Protein AF-A0A8S9IA93-F1 (afdb_monomer)

Structure (mmCIF, N/CA/C/O backbone):
data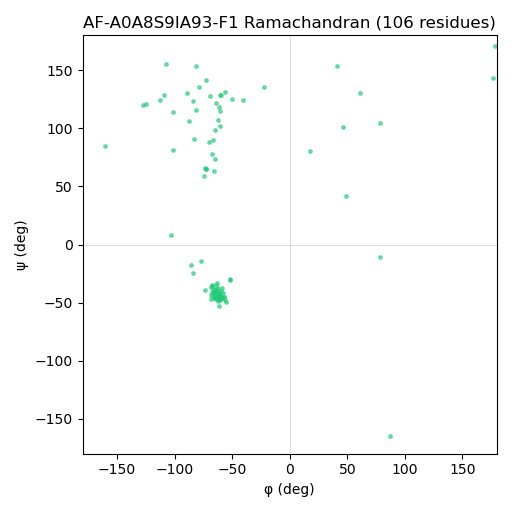_AF-A0A8S9IA93-F1
#
_entry.id   AF-A0A8S9IA93-F1
#
loop_
_atom_site.group_PDB
_atom_site.id
_atom_site.type_symbol
_atom_site.label_atom_id
_atom_site.label_alt_id
_atom_site.label_comp_id
_atom_site.label_asym_id
_atom_site.label_entity_id
_atom_site.label_seq_id
_atom_site.pdbx_PDB_ins_code
_atom_site.Cartn_x
_atom_site.Cartn_y
_atom_site.Cartn_z
_atom_site.occupancy
_atom_site.B_iso_or_equiv
_atom_site.auth_seq_id
_atom_site.auth_comp_id
_atom_site.auth_asym_id
_atom_site.auth_atom_id
_atom_site.pdbx_PDB_model_num
ATOM 1 N N . MET A 1 1 ? -67.276 -7.596 80.265 1.00 40.53 1 MET A N 1
ATOM 2 C CA . MET A 1 1 ? -66.376 -7.845 79.119 1.00 40.53 1 MET A CA 1
ATOM 3 C C . MET A 1 1 ? -65.917 -6.462 78.650 1.00 40.53 1 MET A C 1
ATOM 5 O O . MET A 1 1 ? -66.776 -5.744 78.166 1.00 40.53 1 MET A O 1
ATOM 9 N N . SER A 1 2 ? -64.807 -5.899 79.162 1.00 45.50 2 SER A N 1
ATOM 10 C CA . SER A 1 2 ? -63.381 -6.097 78.766 1.00 45.50 2 SER A CA 1
ATOM 11 C C . SER A 1 2 ? -63.135 -5.681 77.309 1.00 45.50 2 SER A C 1
ATOM 13 O O . SER A 1 2 ? -63.868 -6.192 76.473 1.00 45.50 2 SER A O 1
ATOM 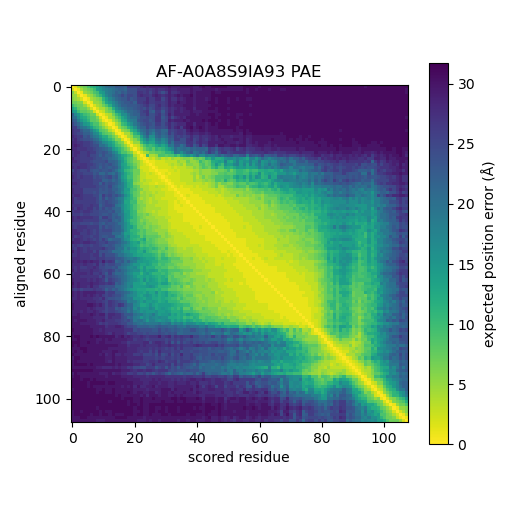15 N N . THR A 1 3 ? -62.164 -4.880 76.856 1.00 47.62 3 THR A N 1
ATOM 16 C CA . THR A 1 3 ? -61.076 -3.961 77.316 1.00 47.62 3 THR A CA 1
ATOM 17 C C . THR A 1 3 ? -60.384 -3.543 75.994 1.00 47.62 3 THR A C 1
ATOM 19 O O . THR A 1 3 ? -60.309 -4.441 75.163 1.00 47.62 3 THR A O 1
ATOM 22 N N . ASP A 1 4 ? -59.909 -2.289 75.835 1.00 48.75 4 ASP A N 1
ATOM 23 C CA . ASP A 1 4 ? -58.681 -1.812 75.113 1.00 48.75 4 ASP A CA 1
ATOM 24 C C . ASP A 1 4 ? -58.268 -2.436 73.742 1.00 48.75 4 ASP A C 1
ATOM 26 O O . ASP A 1 4 ? -58.531 -3.592 73.461 1.00 48.75 4 ASP A O 1
ATOM 30 N N . ASP A 1 5 ? -57.549 -1.843 72.785 1.00 51.25 5 ASP A N 1
ATOM 31 C CA . ASP A 1 5 ? -56.720 -0.644 72.604 1.00 51.25 5 ASP A CA 1
ATOM 32 C C . ASP A 1 5 ? -56.182 -0.713 71.140 1.00 51.25 5 ASP A C 1
ATOM 34 O O . ASP A 1 5 ? -56.288 -1.750 70.479 1.00 51.25 5 ASP A O 1
ATOM 38 N N . ALA A 1 6 ? -55.564 0.382 70.696 1.00 48.62 6 ALA A N 1
ATOM 39 C CA . ALA A 1 6 ? -54.496 0.486 69.700 1.00 48.62 6 ALA A CA 1
ATOM 40 C C . ALA A 1 6 ? -54.826 0.388 68.196 1.00 48.62 6 ALA A C 1
ATOM 42 O O . ALA A 1 6 ? -55.000 -0.669 67.598 1.00 48.62 6 ALA A O 1
ATOM 43 N N . ASP A 1 7 ? -54.793 1.567 67.569 1.00 52.44 7 ASP A N 1
ATOM 44 C CA . ASP A 1 7 ? -53.668 1.955 66.708 1.00 52.44 7 ASP A CA 1
ATOM 45 C C . ASP A 1 7 ? -53.179 0.902 65.696 1.00 52.44 7 ASP A C 1
ATOM 47 O O . ASP A 1 7 ? -52.390 0.022 66.028 1.00 52.44 7 ASP A O 1
ATOM 51 N N . ASN A 1 8 ? -53.575 1.039 64.425 1.00 52.16 8 ASN A N 1
ATOM 52 C CA . ASN A 1 8 ? -52.686 0.684 63.316 1.00 52.16 8 ASN A CA 1
ATOM 53 C C . ASN A 1 8 ? -53.126 1.350 62.002 1.00 52.16 8 ASN A C 1
ATOM 55 O O . ASN A 1 8 ? -53.862 0.786 61.195 1.00 52.16 8 ASN A O 1
ATOM 59 N N . MET A 1 9 ? -52.685 2.593 61.821 1.00 51.00 9 MET A N 1
ATOM 60 C CA . MET A 1 9 ? -51.987 3.062 60.617 1.00 51.00 9 MET A CA 1
ATOM 61 C C . MET A 1 9 ? -52.129 2.173 59.362 1.00 51.00 9 MET A C 1
ATOM 63 O O . MET A 1 9 ? -51.195 1.460 58.995 1.00 51.00 9 MET A O 1
ATOM 67 N N . GLN A 1 10 ? -53.241 2.266 58.625 1.00 51.00 10 GLN A N 1
ATOM 68 C CA . GLN A 1 10 ? -53.235 1.781 57.243 1.00 51.00 10 GLN A CA 1
ATOM 69 C C . GLN A 1 10 ? -52.652 2.872 56.342 1.00 51.00 10 GLN A C 1
ATOM 71 O O . GLN A 1 10 ? -53.326 3.794 55.888 1.00 51.00 10 GLN A O 1
ATOM 76 N N . THR A 1 11 ? -51.336 2.758 56.197 1.00 53.84 11 THR A N 1
ATOM 77 C CA . THR A 1 11 ? -50.429 3.401 55.247 1.00 53.84 11 THR A CA 1
ATOM 78 C C . THR A 1 11 ? -51.110 3.909 53.970 1.00 53.84 11 THR A C 1
ATOM 80 O O . THR A 1 11 ? -51.839 3.150 53.323 1.00 53.84 11 THR A O 1
ATOM 83 N N . PRO A 1 12 ? -50.803 5.139 53.502 1.00 47.06 12 PRO A N 1
ATOM 84 C CA . PRO A 1 12 ? -51.029 5.455 52.104 1.00 47.06 12 PRO A CA 1
ATOM 85 C C . PRO A 1 12 ? -50.154 4.484 51.317 1.00 47.06 12 PRO A C 1
ATOM 87 O O . PRO A 1 12 ? -48.933 4.468 51.485 1.00 47.06 12 PRO A O 1
ATOM 90 N N . LEU A 1 13 ? -50.771 3.642 50.489 1.00 50.22 13 LEU A N 1
ATOM 91 C CA . LEU A 1 13 ? -50.063 2.775 49.555 1.00 50.22 13 LEU A CA 1
ATOM 92 C C . LEU A 1 13 ? -49.520 3.662 48.428 1.00 50.22 13 LEU A C 1
ATOM 94 O O . LEU A 1 13 ? -49.908 3.565 47.271 1.00 50.22 13 LEU A O 1
ATOM 98 N N . ASN A 1 14 ? -48.599 4.556 48.796 1.00 53.34 14 ASN A N 1
ATOM 99 C CA . ASN A 1 14 ? -47.583 5.087 47.915 1.00 53.34 14 ASN A CA 1
ATOM 100 C C . ASN A 1 14 ? -46.587 3.941 47.713 1.00 53.34 14 ASN A C 1
ATOM 102 O O . ASN A 1 14 ? -45.463 3.952 48.211 1.00 53.34 14 ASN A O 1
ATOM 106 N N . GLY A 1 15 ? -47.077 2.880 47.069 1.00 41.56 15 GLY A N 1
ATOM 107 C CA . GLY A 1 15 ? -46.245 1.847 46.497 1.00 41.56 15 GLY A CA 1
ATOM 108 C C . GLY A 1 15 ? -45.517 2.538 45.371 1.00 41.56 15 GLY A C 1
ATOM 109 O O . GLY A 1 15 ? -46.058 2.661 44.274 1.00 41.56 15 GLY A O 1
ATOM 110 N N . GLY A 1 16 ? -44.349 3.088 45.710 1.00 44.72 16 GLY A N 1
ATOM 111 C CA . GLY A 1 16 ? -43.414 3.638 44.757 1.00 44.72 16 GLY A CA 1
ATOM 112 C C . GLY A 1 16 ? -43.378 2.698 43.570 1.00 44.72 16 GLY A C 1
ATOM 113 O O . GLY A 1 16 ? -43.185 1.490 43.718 1.00 44.72 16 GLY A O 1
ATOM 114 N N . SER A 1 17 ? -43.644 3.263 42.400 1.00 51.81 17 SER A N 1
ATOM 115 C CA . SER A 1 17 ? -43.369 2.630 41.126 1.00 51.81 17 SER A CA 1
ATOM 116 C C . SER A 1 17 ? -41.850 2.504 40.984 1.00 51.81 17 SER A C 1
ATOM 118 O O . SER A 1 17 ? -41.258 3.051 40.060 1.00 51.81 17 SER A O 1
ATOM 120 N N . ASP A 1 18 ? -41.216 1.731 41.866 1.00 53.25 18 ASP A N 1
ATOM 121 C CA . ASP A 1 18 ? -39.961 1.054 41.592 1.00 53.25 18 ASP A CA 1
ATOM 122 C C . ASP A 1 18 ? -40.306 -0.120 40.683 1.00 53.25 18 ASP A C 1
ATOM 124 O O . ASP A 1 18 ? -40.079 -1.297 40.963 1.00 53.25 18 ASP A O 1
ATOM 128 N N . THR A 1 19 ? -40.890 0.217 39.538 1.00 50.88 19 THR A N 1
ATOM 129 C CA . THR A 1 19 ? -40.802 -0.614 38.367 1.00 50.88 19 THR A CA 1
ATOM 130 C C . THR A 1 19 ? -39.335 -0.536 37.963 1.00 50.88 19 THR A C 1
ATOM 132 O O . THR A 1 19 ? -38.950 0.202 37.055 1.00 50.88 19 THR A O 1
ATOM 135 N N . ASN A 1 20 ? -38.494 -1.286 38.677 1.00 59.44 20 ASN A N 1
ATOM 136 C CA . ASN A 1 20 ? -37.228 -1.757 38.161 1.00 59.44 20 ASN A CA 1
ATOM 137 C C . ASN A 1 20 ? -37.600 -2.715 37.023 1.00 59.44 20 ASN A C 1
ATOM 139 O O . ASN A 1 20 ? -37.619 -3.936 37.176 1.00 59.44 20 ASN A O 1
ATOM 143 N N . LEU A 1 21 ? -38.049 -2.134 35.903 1.00 61.25 21 LEU A N 1
ATOM 144 C CA . LEU A 1 21 ? -38.344 -2.825 34.658 1.00 61.25 21 LEU A CA 1
ATOM 145 C C . LEU A 1 21 ? -37.000 -3.185 34.051 1.00 61.25 21 LEU A C 1
ATOM 147 O O . LEU A 1 21 ? -36.620 -2.666 32.999 1.00 61.25 21 LEU A O 1
ATOM 151 N N . HIS A 1 22 ? -36.260 -4.061 34.726 1.00 63.91 22 HIS A N 1
AT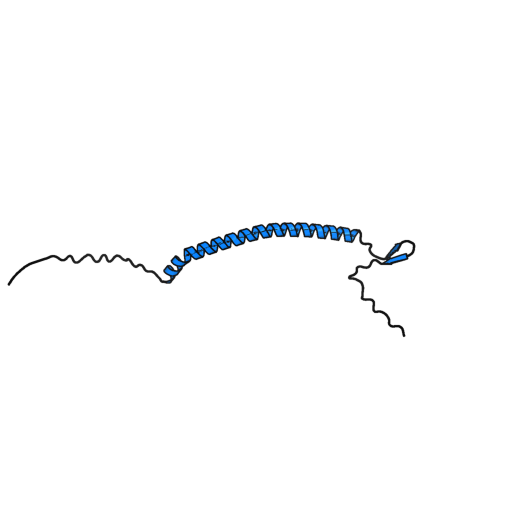OM 152 C CA . HIS A 1 22 ? -35.117 -4.679 34.107 1.00 63.91 22 HIS A CA 1
ATOM 153 C C . HIS A 1 22 ? -35.648 -5.631 33.048 1.00 63.91 22 HIS A C 1
ATOM 155 O O . HIS A 1 22 ? -35.958 -6.797 33.275 1.00 63.91 22 HIS A O 1
ATOM 161 N N . THR A 1 23 ? -35.840 -5.070 31.858 1.00 74.25 23 THR A N 1
ATOM 162 C CA . THR A 1 23 ? -36.024 -5.861 30.656 1.00 74.25 23 THR A CA 1
ATOM 163 C C . THR A 1 23 ? -34.701 -6.602 30.472 1.00 74.25 23 THR A C 1
ATOM 165 O O . THR A 1 23 ? -33.672 -5.930 30.362 1.00 74.25 23 THR A O 1
ATOM 168 N N . PRO A 1 24 ? -34.681 -7.946 30.425 1.00 77.00 24 PRO A N 1
ATOM 169 C CA . PRO A 1 24 ? -33.436 -8.718 30.384 1.00 77.00 24 PRO A CA 1
ATOM 170 C C . PRO A 1 24 ? -32.474 -8.270 29.273 1.00 77.00 24 PRO A C 1
ATOM 172 O O . PRO A 1 24 ? -31.260 -8.300 29.437 1.00 77.00 24 PRO A O 1
ATOM 175 N N . ALA A 1 25 ? -33.008 -7.772 28.154 1.00 78.38 25 ALA A N 1
ATOM 176 C CA . ALA A 1 25 ? -32.218 -7.191 27.071 1.00 78.38 25 ALA A CA 1
ATOM 177 C C . ALA A 1 25 ? -31.477 -5.896 27.466 1.00 78.38 25 ALA A C 1
ATOM 179 O O . ALA A 1 25 ? -30.321 -5.717 27.090 1.00 78.38 25 ALA A O 1
ATOM 180 N N . ALA A 1 26 ? -32.116 -5.001 28.226 1.00 82.81 26 ALA A N 1
ATOM 181 C CA . ALA A 1 26 ? -31.498 -3.764 28.710 1.00 82.81 26 ALA A CA 1
ATOM 182 C C . ALA A 1 26 ? -30.405 -4.056 29.747 1.00 82.81 26 ALA A C 1
ATOM 184 O O . ALA A 1 26 ? -29.355 -3.422 29.736 1.00 82.81 26 ALA A O 1
ATOM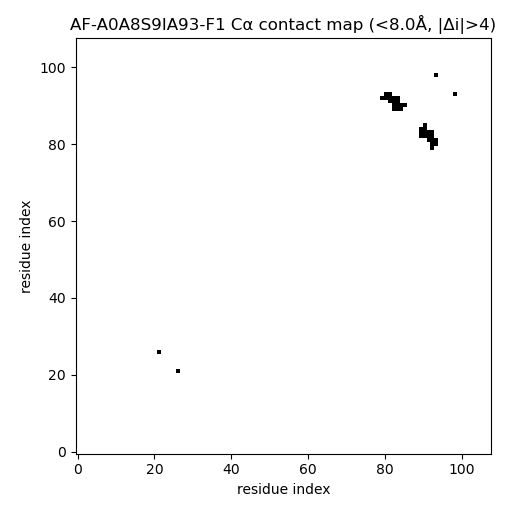 185 N N . ASP A 1 27 ? -30.637 -5.070 30.577 1.00 82.69 27 ASP A N 1
ATOM 186 C CA . ASP A 1 27 ? -29.698 -5.586 31.575 1.00 82.69 27 ASP A CA 1
ATOM 187 C C . ASP A 1 27 ? -28.415 -6.128 30.932 1.00 82.69 27 ASP A C 1
ATOM 189 O O . ASP A 1 27 ? -27.299 -5.689 31.217 1.00 82.69 27 ASP A O 1
ATOM 193 N N . VAL A 1 28 ? -28.590 -7.026 29.959 1.00 83.00 28 VAL A N 1
ATOM 194 C CA . VAL A 1 28 ? -27.491 -7.606 29.181 1.00 83.00 28 VAL A CA 1
ATOM 195 C C . VAL A 1 28 ? -26.749 -6.524 28.394 1.00 83.00 28 VAL A C 1
ATOM 197 O O . VAL A 1 28 ? -25.522 -6.577 28.293 1.00 83.00 28 VAL A O 1
ATOM 200 N N . SER A 1 29 ? -27.463 -5.521 27.869 1.00 85.94 29 SER A N 1
ATOM 201 C CA . SER A 1 29 ? -26.853 -4.374 27.189 1.00 85.94 29 SER A CA 1
ATOM 202 C C . SER A 1 29 ? -26.021 -3.514 28.140 1.00 85.94 29 SER A C 1
ATOM 204 O O . SER A 1 29 ? -24.889 -3.160 27.818 1.00 85.94 29 SER A O 1
ATOM 206 N N . ALA A 1 30 ? -26.534 -3.185 29.323 1.00 83.00 30 ALA A N 1
ATOM 207 C CA . ALA A 1 30 ? -25.792 -2.398 30.303 1.00 83.00 30 ALA A CA 1
ATOM 208 C C . ALA A 1 30 ? -24.528 -3.141 30.771 1.00 83.00 30 ALA A C 1
ATOM 210 O O . ALA A 1 30 ? -23.446 -2.554 30.801 1.00 83.00 30 ALA A O 1
ATOM 211 N N . ALA A 1 31 ? -24.637 -4.449 31.025 1.00 85.6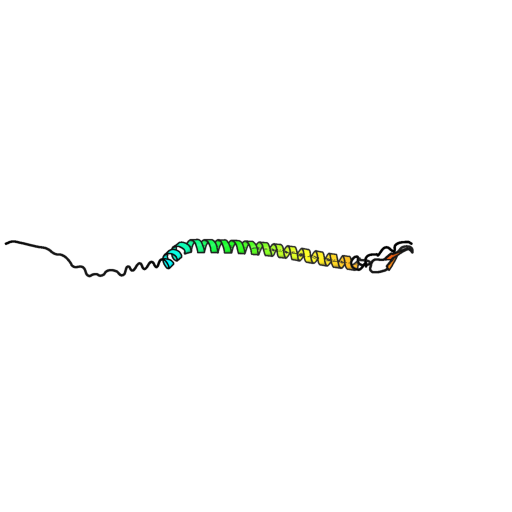9 31 ALA A N 1
ATOM 212 C CA . ALA A 1 31 ? -23.509 -5.293 31.414 1.00 85.69 31 ALA A CA 1
ATOM 213 C C . ALA A 1 31 ? -22.433 -5.409 30.317 1.00 85.69 31 ALA A C 1
ATOM 215 O O . ALA A 1 31 ? -21.242 -5.475 30.624 1.00 85.69 31 ALA A O 1
ATOM 216 N N . ASN A 1 32 ? -22.826 -5.411 29.036 1.00 90.38 32 ASN A N 1
ATOM 217 C CA . ASN A 1 32 ? -21.887 -5.535 27.917 1.00 90.38 32 ASN A CA 1
ATOM 218 C C . ASN A 1 32 ? -21.276 -4.201 27.456 1.00 90.38 32 ASN A C 1
ATOM 220 O O . ASN A 1 32 ? -20.239 -4.205 26.790 1.00 90.38 32 ASN A O 1
ATOM 224 N N . THR A 1 33 ? -21.872 -3.064 27.827 1.00 91.81 33 THR A N 1
ATOM 225 C CA . THR A 1 33 ? -21.452 -1.735 27.358 1.00 91.81 33 THR A CA 1
ATOM 226 C C . THR A 1 33 ? -19.977 -1.430 27.670 1.00 91.81 33 THR A C 1
ATOM 228 O O . THR A 1 33 ? -19.270 -0.994 26.755 1.00 91.81 33 THR A O 1
ATOM 231 N N . PRO A 1 34 ? -19.441 -1.704 28.880 1.00 93.25 34 PRO A N 1
ATOM 232 C CA . PRO A 1 34 ? -18.024 -1.471 29.172 1.00 93.25 34 PRO A CA 1
ATOM 233 C C . PRO A 1 34 ? -17.086 -2.338 28.320 1.00 93.25 34 PRO A C 1
ATOM 235 O O . PRO A 1 34 ? -16.100 -1.836 27.784 1.00 93.25 34 PRO A O 1
ATOM 238 N N . ALA A 1 35 ? -17.418 -3.620 28.135 1.00 93.50 35 ALA A N 1
ATOM 239 C CA . ALA A 1 35 ? -16.619 -4.549 27.332 1.00 93.50 35 ALA A CA 1
ATOM 240 C C . ALA A 1 35 ? -16.639 -4.180 25.838 1.00 93.50 35 ALA A C 1
ATOM 242 O O . ALA A 1 35 ? -15.602 -4.183 25.171 1.00 93.50 35 ALA A O 1
ATOM 243 N N . ASN A 1 36 ? -17.801 -3.786 25.316 1.00 92.56 36 ASN A N 1
ATOM 244 C CA . ASN A 1 36 ? -17.958 -3.332 23.934 1.00 92.56 36 ASN A CA 1
ATOM 245 C C . ASN A 1 36 ? -17.236 -1.998 23.684 1.00 92.56 36 ASN A C 1
ATOM 247 O O . ASN A 1 36 ? -16.666 -1.779 22.616 1.00 92.56 36 ASN A O 1
ATOM 251 N N . THR A 1 37 ? -17.205 -1.118 24.686 1.00 96.19 37 THR A N 1
ATOM 252 C CA . THR A 1 37 ? -16.454 0.142 24.612 1.00 96.19 37 THR A CA 1
ATOM 253 C C . THR A 1 37 ? -14.949 -0.123 24.590 1.00 96.19 37 THR A C 1
ATOM 255 O O . THR A 1 37 ? -14.252 0.392 23.717 1.00 96.19 37 THR A O 1
ATOM 258 N N . ALA A 1 38 ? -14.454 -0.986 25.484 1.00 95.62 38 ALA A N 1
ATOM 259 C CA . ALA A 1 38 ? -13.042 -1.358 25.535 1.00 95.62 38 ALA A CA 1
ATOM 260 C C . ALA A 1 38 ? -12.570 -2.027 24.231 1.00 95.62 38 ALA A C 1
ATOM 262 O O . ALA A 1 38 ? -11.551 -1.635 23.662 1.00 95.62 38 ALA A O 1
ATOM 263 N N . THR A 1 39 ? -13.345 -2.978 23.701 1.00 95.94 39 THR A N 1
ATOM 264 C CA . THR A 1 39 ? -13.019 -3.657 22.433 1.00 95.94 39 THR A CA 1
ATOM 265 C C . THR A 1 39 ? -13.018 -2.697 21.241 1.00 95.94 39 THR A C 1
ATOM 267 O O . THR A 1 39 ? -12.137 -2.785 20.383 1.00 95.94 39 THR A O 1
ATOM 270 N N . LEU A 1 40 ? -13.938 -1.727 21.197 1.00 96.62 40 LEU A N 1
ATOM 271 C CA . LEU A 1 40 ? -13.944 -0.688 20.165 1.00 96.62 40 LEU A CA 1
ATOM 272 C C . LEU A 1 40 ? -12.706 0.221 20.245 1.00 96.62 40 LEU A C 1
ATOM 274 O O . LEU A 1 40 ? -12.150 0.597 19.211 1.00 96.62 40 LEU A O 1
ATOM 278 N N . GLU A 1 41 ? -12.265 0.591 21.448 1.00 96.88 41 GLU A N 1
ATOM 279 C CA . GLU A 1 41 ? -11.047 1.389 21.628 1.00 96.88 41 GLU A CA 1
ATOM 280 C C . GLU A 1 41 ? -9.785 0.637 21.202 1.00 96.88 41 GLU A C 1
ATOM 282 O O . GLU A 1 41 ? -8.921 1.210 20.531 1.00 96.88 41 GLU A O 1
ATOM 287 N N . GLU A 1 42 ? -9.677 -0.645 21.550 1.00 96.56 42 GLU A N 1
ATOM 288 C CA . GLU A 1 42 ? -8.574 -1.495 21.100 1.00 96.56 42 GLU A CA 1
ATOM 289 C C . GLU A 1 42 ? -8.557 -1.624 19.578 1.00 96.56 42 GLU A C 1
ATOM 291 O O . GLU A 1 42 ? -7.513 -1.429 18.953 1.00 96.56 42 GLU A O 1
ATOM 296 N N . PHE A 1 43 ? -9.719 -1.847 18.962 1.00 96.62 43 PHE A N 1
ATOM 297 C CA . PHE A 1 43 ? -9.844 -1.914 17.510 1.00 96.62 43 PHE A CA 1
ATOM 298 C C . PHE A 1 43 ? -9.389 -0.610 16.839 1.00 96.62 43 PHE A C 1
ATOM 300 O O . PHE A 1 43 ? -8.573 -0.637 15.918 1.00 96.62 43 PHE A O 1
ATOM 307 N N . LYS A 1 44 ? -9.815 0.553 17.351 1.00 97.25 44 LYS A N 1
ATOM 308 C CA . LYS A 1 44 ? -9.353 1.863 16.853 1.00 97.25 44 LYS A CA 1
ATOM 309 C C . LYS A 1 44 ? -7.831 2.011 16.937 1.00 97.25 44 LYS A C 1
ATOM 311 O O . LYS A 1 44 ? -7.212 2.496 15.989 1.00 97.25 44 LYS A O 1
ATOM 316 N N . LYS A 1 45 ? -7.211 1.566 18.036 1.00 97.25 45 LYS A N 1
ATOM 317 C CA . LYS A 1 45 ? -5.745 1.593 18.203 1.00 97.25 45 LYS A CA 1
ATOM 318 C C . LYS A 1 45 ? -5.039 0.681 17.198 1.00 97.25 45 LYS A C 1
ATOM 320 O O . LYS A 1 45 ? -4.010 1.072 16.639 1.00 97.25 45 LYS A O 1
ATOM 325 N N . MET A 1 46 ? -5.591 -0.504 16.934 1.00 97.06 46 MET A N 1
ATOM 326 C CA . MET A 1 46 ? -5.051 -1.419 15.923 1.00 97.06 46 MET A CA 1
ATOM 327 C C . MET A 1 46 ? -5.102 -0.795 14.523 1.00 97.06 46 MET A C 1
ATOM 329 O O . MET A 1 46 ? -4.094 -0.826 13.814 1.00 97.06 46 MET A O 1
ATOM 333 N N . PHE A 1 47 ? -6.218 -0.155 14.156 1.00 96.44 47 PHE A N 1
ATOM 334 C CA . PHE A 1 47 ? -6.359 0.538 12.869 1.00 96.44 47 PHE A CA 1
ATOM 335 C C . PHE A 1 47 ? -5.375 1.695 12.715 1.00 96.44 47 PHE A C 1
ATOM 337 O O . PHE A 1 47 ? -4.650 1.739 11.725 1.00 96.44 47 PHE A O 1
ATOM 344 N N . ALA A 1 48 ? -5.265 2.570 13.717 1.00 97.12 48 ALA A N 1
ATOM 345 C CA . ALA A 1 48 ? -4.317 3.685 13.675 1.00 97.12 48 ALA A CA 1
ATOM 346 C C . ALA A 1 48 ? -2.859 3.206 13.518 1.00 97.12 48 ALA A C 1
ATOM 348 O O . ALA A 1 48 ? -2.058 3.801 12.793 1.00 97.12 48 ALA A O 1
ATOM 349 N N . THR A 1 49 ? -2.512 2.092 14.169 1.00 97.25 49 THR A N 1
ATOM 350 C CA . THR A 1 49 ? -1.182 1.479 14.040 1.00 97.25 49 THR A CA 1
ATOM 351 C C . THR A 1 49 ? -0.954 0.933 12.631 1.00 97.25 49 THR A C 1
ATOM 353 O O . THR A 1 49 ? 0.124 1.116 12.056 1.00 97.25 49 THR A O 1
ATOM 356 N N . TYR A 1 50 ? -1.967 0.273 12.065 1.00 96.62 50 TYR A N 1
ATOM 357 C CA . TYR A 1 50 ? -1.908 -0.258 10.711 1.00 96.62 50 TYR A CA 1
ATOM 358 C C . TYR A 1 50 ? -1.772 0.854 9.668 1.00 96.62 50 TYR A C 1
ATOM 360 O O . TYR A 1 50 ? -0.880 0.767 8.825 1.00 96.62 50 TYR A O 1
ATOM 368 N N . GLU A 1 51 ? -2.580 1.915 9.754 1.00 96.25 51 GLU A N 1
ATOM 369 C CA . GLU A 1 51 ? -2.517 3.053 8.829 1.00 96.25 51 GLU A CA 1
ATOM 370 C C . GLU A 1 51 ? -1.116 3.659 8.796 1.00 96.25 51 GLU A C 1
ATOM 372 O O . GLU A 1 51 ? -0.507 3.747 7.728 1.00 96.25 51 GLU A O 1
ATOM 377 N N . LYS A 1 52 ? -0.536 3.943 9.967 1.00 96.44 52 LYS A N 1
ATOM 378 C CA . LYS A 1 52 ? 0.822 4.490 10.060 1.00 96.44 52 LYS A CA 1
ATOM 379 C C . LYS A 1 52 ? 1.863 3.598 9.374 1.00 96.44 52 LYS A C 1
ATOM 381 O O . LYS A 1 52 ? 2.710 4.089 8.627 1.00 96.44 52 LYS A O 1
ATOM 386 N N . LYS A 1 53 ? 1.803 2.282 9.602 1.00 95.81 53 LYS A N 1
ATOM 387 C CA . LYS A 1 53 ? 2.717 1.325 8.956 1.00 95.81 53 LYS A CA 1
ATOM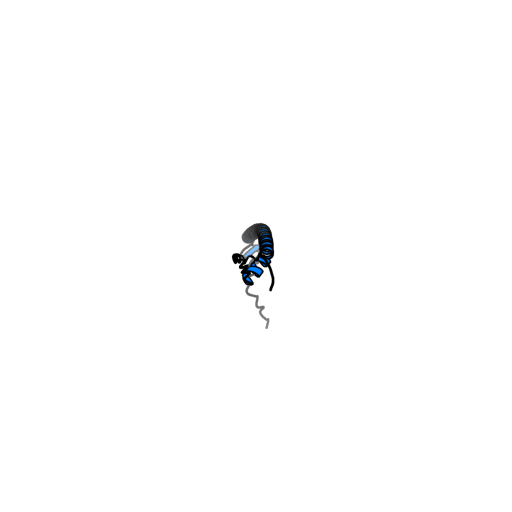 388 C C . LYS A 1 53 ? 2.458 1.228 7.449 1.00 95.81 53 LYS A C 1
ATOM 390 O O . LYS A 1 53 ? 3.402 1.078 6.675 1.00 95.81 53 LYS A O 1
ATOM 395 N N . SER A 1 54 ? 1.198 1.324 7.028 1.00 95.44 54 SER A N 1
ATOM 396 C CA . SER A 1 54 ? 0.811 1.283 5.617 1.00 95.44 54 SER A CA 1
ATOM 397 C C . SER A 1 54 ? 1.329 2.498 4.843 1.00 95.44 54 SER A C 1
ATOM 399 O O . SER A 1 54 ? 1.833 2.338 3.733 1.00 95.44 54 SER A O 1
ATOM 401 N N . GLU A 1 55 ? 1.318 3.692 5.443 1.00 96.56 55 GLU A N 1
ATOM 402 C CA . GLU A 1 55 ? 1.876 4.898 4.828 1.00 96.56 55 GLU A CA 1
ATOM 403 C C . GLU A 1 55 ? 3.386 4.782 4.603 1.00 96.56 55 GLU A C 1
ATOM 405 O O . GLU A 1 55 ? 3.896 5.178 3.552 1.00 96.56 55 GLU A O 1
ATOM 410 N N . GLU A 1 56 ? 4.115 4.226 5.574 1.00 95.69 56 GLU A N 1
ATOM 411 C CA . GLU A 1 56 ? 5.554 3.984 5.452 1.00 95.69 56 GLU A CA 1
ATOM 412 C C . GLU A 1 56 ? 5.862 2.977 4.338 1.00 95.69 56 GLU A C 1
ATOM 414 O O . GLU A 1 56 ? 6.708 3.236 3.479 1.00 95.69 56 GLU A O 1
ATOM 419 N N . GLN A 1 57 ? 5.114 1.872 4.285 1.00 97.25 57 GLN A N 1
ATOM 420 C CA . GLN A 1 57 ? 5.228 0.891 3.204 1.00 97.25 57 GLN A CA 1
ATOM 421 C C . GLN A 1 57 ? 4.906 1.509 1.840 1.00 97.25 57 GLN A C 1
ATOM 423 O O . GLN A 1 57 ? 5.637 1.290 0.877 1.00 97.25 57 GLN A O 1
ATOM 428 N N . ASN A 1 58 ? 3.871 2.345 1.752 1.00 97.31 58 ASN A N 1
ATOM 429 C CA . ASN A 1 58 ? 3.512 3.021 0.509 1.00 97.31 58 ASN A CA 1
ATOM 430 C C . ASN A 1 58 ? 4.636 3.954 0.026 1.00 97.31 58 ASN A C 1
ATOM 432 O O . ASN A 1 58 ? 4.954 3.992 -1.162 1.00 97.31 58 ASN A O 1
ATOM 436 N N . LYS A 1 59 ? 5.303 4.675 0.938 1.00 97.19 59 LYS A N 1
ATOM 437 C CA . LYS A 1 59 ? 6.481 5.491 0.595 1.00 97.19 59 LYS A CA 1
ATOM 438 C C . LYS A 1 59 ? 7.612 4.631 0.027 1.00 97.19 59 LYS A C 1
ATOM 440 O O . LYS A 1 59 ? 8.170 5.002 -1.004 1.00 97.19 59 LYS A O 1
ATOM 445 N N . LEU A 1 60 ? 7.912 3.492 0.654 1.00 97.31 60 LEU A N 1
ATOM 446 C CA . LEU A 1 60 ? 8.940 2.555 0.182 1.00 97.31 60 LEU A CA 1
ATOM 447 C C . LEU A 1 60 ? 8.605 1.961 -1.192 1.00 97.31 60 LEU A C 1
ATOM 449 O O . LEU A 1 60 ? 9.463 1.902 -2.070 1.00 97.31 60 LEU A O 1
ATOM 453 N N . VAL A 1 61 ? 7.353 1.560 -1.411 1.00 98.06 61 VAL A N 1
ATOM 454 C CA . VAL A 1 61 ? 6.906 1.059 -2.717 1.00 98.06 61 VAL A CA 1
ATOM 455 C C . VAL A 1 61 ? 7.039 2.152 -3.775 1.00 98.06 61 VAL A C 1
ATOM 457 O O . VAL A 1 61 ? 7.569 1.901 -4.853 1.00 98.06 61 VAL A O 1
ATOM 460 N N . ASN A 1 62 ? 6.646 3.388 -3.465 1.00 98.00 62 ASN A N 1
ATOM 461 C CA . ASN A 1 62 ? 6.750 4.502 -4.407 1.00 98.00 62 ASN A CA 1
ATOM 462 C C . ASN A 1 62 ? 8.200 4.836 -4.781 1.00 98.00 62 ASN A C 1
ATOM 464 O O . ASN A 1 62 ? 8.477 5.146 -5.943 1.00 98.00 62 ASN A O 1
ATOM 468 N N . THR A 1 63 ? 9.141 4.782 -3.834 1.00 98.38 63 THR A N 1
ATOM 469 C CA . THR A 1 63 ? 10.562 5.003 -4.144 1.00 98.38 63 THR A CA 1
ATOM 470 C C . THR A 1 63 ? 11.132 3.867 -4.986 1.00 98.38 63 THR A C 1
ATOM 472 O O . THR A 1 63 ? 11.810 4.140 -5.979 1.00 98.38 63 THR A O 1
ATOM 475 N N . LEU A 1 64 ? 10.811 2.615 -4.652 1.00 98.25 64 LEU A N 1
ATOM 476 C CA . LEU A 1 64 ? 11.240 1.448 -5.421 1.00 98.25 64 LEU A CA 1
ATOM 477 C C . LEU A 1 64 ? 10.695 1.486 -6.853 1.00 98.25 64 LEU A C 1
ATOM 479 O O . LEU A 1 64 ? 11.459 1.303 -7.800 1.00 98.25 64 LEU A O 1
ATOM 483 N N . THR A 1 65 ? 9.409 1.791 -7.030 1.00 98.25 65 THR A N 1
ATOM 484 C CA . THR A 1 65 ? 8.783 1.927 -8.354 1.00 98.25 65 THR A CA 1
ATOM 485 C C . THR A 1 65 ? 9.519 2.961 -9.202 1.00 98.25 65 THR A C 1
ATOM 487 O O . THR A 1 65 ? 9.934 2.648 -10.318 1.00 98.25 65 THR A O 1
ATOM 490 N N . LYS A 1 66 ? 9.811 4.147 -8.651 1.00 98.25 66 LYS A N 1
ATOM 491 C CA . LYS A 1 66 ? 10.587 5.183 -9.359 1.00 98.25 66 LYS A CA 1
ATOM 492 C C . LYS A 1 66 ? 11.985 4.706 -9.757 1.00 98.25 66 LYS A C 1
ATOM 494 O O . LYS A 1 66 ? 12.463 5.019 -10.851 1.00 98.25 66 LYS A O 1
ATOM 499 N N . GLN A 1 67 ? 12.658 3.954 -8.885 1.00 98.12 67 GLN A N 1
ATOM 500 C CA . GLN A 1 67 ? 13.973 3.385 -9.192 1.00 98.12 67 GLN A CA 1
ATOM 501 C C . GLN A 1 67 ? 13.893 2.353 -10.320 1.00 98.12 67 GLN A C 1
ATOM 503 O O . GLN A 1 67 ? 14.706 2.402 -11.246 1.00 98.12 67 GLN A O 1
ATOM 508 N N . VAL A 1 68 ? 12.905 1.457 -10.278 1.00 97.75 68 VAL A N 1
ATOM 509 C CA . VAL A 1 68 ? 12.680 0.440 -11.313 1.00 97.75 68 VAL A CA 1
ATOM 510 C C . VAL A 1 68 ? 12.342 1.089 -12.651 1.00 97.75 68 VAL A C 1
ATOM 512 O O . VAL A 1 68 ? 12.908 0.695 -13.670 1.00 97.75 68 VAL A O 1
ATOM 515 N N . GLU A 1 69 ? 11.486 2.109 -12.672 1.00 97.50 69 GLU A N 1
ATOM 516 C CA . GLU A 1 69 ? 11.165 2.873 -13.883 1.00 97.50 69 GLU A CA 1
ATOM 517 C C . GLU A 1 69 ? 12.410 3.542 -14.468 1.00 97.50 69 GLU A C 1
ATOM 519 O O . GLU A 1 69 ? 12.702 3.391 -15.658 1.00 97.50 69 GLU A O 1
ATOM 524 N N . THR A 1 70 ? 13.194 4.213 -13.620 1.00 97.69 70 THR A N 1
ATOM 525 C CA . THR A 1 70 ? 14.438 4.881 -14.028 1.00 97.69 70 THR A CA 1
ATOM 526 C C . THR A 1 70 ? 15.439 3.884 -14.605 1.00 97.69 70 THR A C 1
ATOM 528 O O . THR A 1 70 ? 16.015 4.112 -15.673 1.00 97.69 70 THR A O 1
ATOM 531 N N . LEU A 1 71 ? 15.645 2.754 -13.924 1.00 96.31 71 LEU A N 1
ATOM 532 C CA . LEU A 1 71 ? 16.536 1.696 -14.389 1.00 96.31 71 LEU A CA 1
ATOM 533 C C . LEU A 1 71 ? 16.036 1.107 -15.711 1.00 96.31 71 LEU A C 1
ATOM 535 O O . LEU A 1 71 ? 16.810 0.975 -16.656 1.00 96.31 71 LEU A O 1
ATOM 539 N N . THR A 1 72 ? 14.736 0.834 -15.811 1.00 92.62 72 THR A N 1
ATOM 540 C CA . THR A 1 72 ?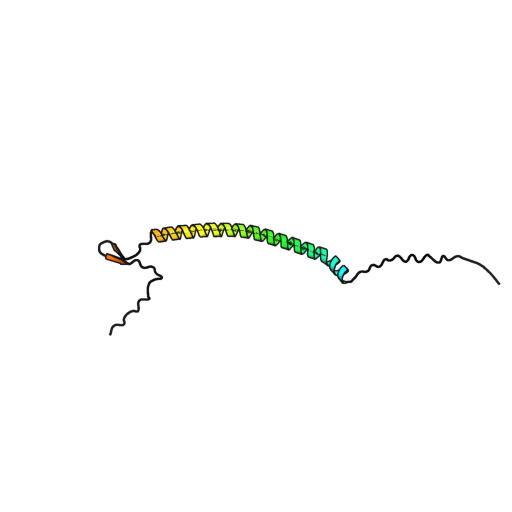 14.105 0.301 -17.022 1.00 92.62 72 THR A CA 1
ATOM 541 C C . THR A 1 72 ? 14.284 1.249 -18.205 1.00 92.62 72 THR A C 1
ATOM 543 O O . THR A 1 72 ? 14.637 0.800 -19.299 1.00 92.62 72 THR A O 1
ATOM 546 N N . ALA A 1 73 ? 14.094 2.555 -18.007 1.00 92.69 73 ALA A N 1
ATOM 547 C CA . ALA A 1 73 ? 14.310 3.565 -19.039 1.00 92.69 73 ALA A CA 1
ATOM 548 C C . ALA A 1 73 ? 15.778 3.599 -19.496 1.00 92.69 73 ALA A C 1
ATOM 550 O O . ALA A 1 73 ? 16.051 3.538 -20.697 1.00 92.69 73 ALA A O 1
ATOM 551 N N . ARG A 1 74 ? 16.729 3.596 -18.551 1.00 92.81 74 ARG A N 1
ATOM 552 C CA . ARG A 1 74 ? 18.171 3.552 -18.854 1.00 92.81 74 ARG A CA 1
ATOM 553 C C . ARG A 1 74 ? 18.550 2.295 -19.628 1.00 92.81 74 ARG A C 1
ATOM 555 O O . ARG A 1 74 ? 19.230 2.385 -20.648 1.00 92.81 74 ARG A O 1
ATOM 562 N N . THR A 1 75 ? 18.073 1.131 -19.197 1.00 87.88 75 THR A N 1
ATOM 563 C CA . THR A 1 75 ? 18.310 -0.129 -19.904 1.00 87.88 75 THR A CA 1
ATOM 564 C C . THR A 1 75 ? 17.724 -0.083 -21.310 1.00 87.88 75 THR A C 1
ATOM 566 O O . THR A 1 75 ? 18.395 -0.493 -22.250 1.00 87.88 75 THR A O 1
ATOM 569 N N . ARG A 1 76 ? 16.511 0.452 -21.499 1.00 83.69 76 ARG A N 1
ATOM 570 C CA . ARG A 1 76 ? 15.902 0.590 -22.834 1.00 83.69 76 ARG A CA 1
ATOM 571 C C . ARG A 1 76 ? 16.682 1.526 -23.757 1.00 83.69 76 ARG A C 1
ATOM 573 O O . ARG A 1 76 ? 16.682 1.263 -24.957 1.00 83.69 76 ARG A O 1
ATOM 580 N N . ALA A 1 77 ? 17.309 2.570 -23.217 1.00 82.44 77 ALA A N 1
ATOM 581 C CA . ALA A 1 77 ? 18.126 3.514 -23.978 1.00 82.44 77 ALA A CA 1
ATOM 582 C C . ALA A 1 77 ? 19.483 2.920 -24.394 1.00 82.44 77 ALA A C 1
ATOM 584 O O . ALA A 1 77 ? 19.940 3.155 -25.507 1.00 82.44 77 ALA A O 1
ATOM 585 N N . ILE A 1 78 ? 20.115 2.133 -23.516 1.00 82.00 78 ILE A N 1
ATOM 586 C CA . ILE A 1 78 ? 21.438 1.532 -23.768 1.00 82.00 78 ILE A CA 1
ATOM 587 C C . ILE A 1 78 ? 21.324 0.230 -24.568 1.00 82.00 78 ILE A C 1
ATOM 589 O O . ILE A 1 78 ? 22.273 -0.180 -25.232 1.00 82.00 78 ILE A O 1
ATOM 593 N N . ARG A 1 79 ? 20.170 -0.441 -24.507 1.00 75.56 79 ARG A N 1
ATOM 594 C CA . ARG A 1 79 ? 19.949 -1.715 -25.182 1.00 75.56 79 ARG A CA 1
ATOM 595 C C . ARG A 1 79 ? 20.126 -1.545 -26.696 1.00 75.56 79 ARG A C 1
ATOM 597 O O . ARG A 1 79 ? 19.289 -0.885 -27.317 1.00 75.56 79 ARG A O 1
ATOM 604 N N . PRO A 1 80 ? 21.135 -2.187 -27.311 1.00 71.06 80 PRO A N 1
ATOM 605 C CA . PRO A 1 80 ? 21.238 -2.209 -28.759 1.00 71.06 80 PRO A CA 1
ATOM 606 C C . PRO A 1 80 ? 19.985 -2.883 -29.325 1.00 71.06 80 PRO A C 1
ATOM 608 O O . PRO A 1 80 ? 19.571 -3.948 -28.861 1.00 71.06 80 PRO A O 1
ATOM 611 N N . ARG A 1 81 ? 19.334 -2.216 -30.279 1.00 73.12 81 ARG A N 1
ATOM 612 C CA . ARG A 1 81 ? 18.152 -2.729 -30.978 1.00 73.12 81 ARG A CA 1
ATOM 613 C C . ARG A 1 81 ? 18.547 -3.063 -32.411 1.00 73.12 81 ARG A C 1
ATOM 615 O O . ARG A 1 81 ? 19.112 -2.218 -33.099 1.00 73.12 81 ARG A O 1
ATOM 622 N N . GLY A 1 82 ? 18.228 -4.280 -32.847 1.00 71.00 82 GLY A N 1
ATOM 623 C CA . GLY A 1 82 ? 18.473 -4.733 -34.216 1.00 71.00 82 GLY A CA 1
ATOM 624 C C . GLY A 1 82 ? 19.866 -5.324 -34.442 1.00 71.00 82 GLY A C 1
ATOM 625 O O . GLY A 1 82 ? 20.575 -5.698 -33.508 1.00 71.00 82 GLY A O 1
ATOM 626 N N . THR A 1 83 ? 20.233 -5.455 -35.714 1.00 67.56 83 THR A N 1
ATOM 627 C CA . THR A 1 83 ? 21.523 -5.987 -36.169 1.00 67.56 83 THR A CA 1
ATOM 628 C C . THR A 1 83 ? 22.601 -4.906 -36.100 1.00 67.56 83 THR A C 1
ATOM 630 O O . THR A 1 83 ? 22.531 -3.929 -36.848 1.00 67.56 83 THR A O 1
ATOM 633 N N . THR A 1 84 ? 23.628 -5.077 -35.268 1.00 72.69 84 THR A N 1
ATOM 634 C CA . THR A 1 84 ? 24.820 -4.212 -35.277 1.00 72.69 84 THR A CA 1
ATOM 635 C C . THR A 1 84 ? 26.021 -4.954 -35.870 1.00 72.69 84 THR A C 1
ATOM 637 O O . THR A 1 84 ? 26.063 -6.183 -35.896 1.00 72.69 84 THR A O 1
ATOM 640 N N . LYS A 1 85 ? 27.007 -4.226 -36.410 1.00 76.19 85 LYS A N 1
ATOM 641 C CA . LYS A 1 85 ? 28.259 -4.809 -36.923 1.00 76.19 85 LYS A CA 1
ATOM 642 C C . LYS A 1 85 ? 29.426 -4.370 -36.045 1.00 76.19 85 LYS A C 1
ATOM 644 O O . LYS A 1 85 ? 29.670 -3.176 -35.911 1.00 76.19 85 LYS A O 1
ATOM 649 N N . VAL A 1 86 ? 30.180 -5.325 -35.505 1.00 78.06 86 VAL A N 1
ATOM 650 C CA . VAL A 1 86 ? 31.415 -5.072 -34.746 1.00 78.06 86 VAL A CA 1
ATOM 651 C C . VAL A 1 86 ? 32.548 -5.868 -35.389 1.00 78.06 86 VAL A C 1
ATOM 653 O O . VAL A 1 86 ? 32.465 -7.089 -35.507 1.00 78.06 86 VAL A O 1
ATOM 656 N N . ARG A 1 87 ? 33.607 -5.180 -35.841 1.00 83.81 87 ARG A N 1
ATOM 657 C CA . ARG A 1 87 ? 34.772 -5.787 -36.528 1.00 83.81 87 ARG A CA 1
ATOM 658 C C . ARG A 1 87 ? 34.384 -6.744 -37.672 1.00 83.81 87 ARG A C 1
ATOM 660 O O . ARG A 1 87 ? 34.920 -7.841 -37.789 1.00 83.81 87 ARG A O 1
ATOM 667 N N . GLY A 1 88 ? 33.393 -6.357 -38.478 1.00 81.94 88 GLY A N 1
ATOM 668 C CA . GLY A 1 88 ? 32.899 -7.153 -39.611 1.00 81.94 88 GLY A CA 1
ATOM 669 C C . GLY A 1 88 ? 31.957 -8.308 -39.245 1.00 81.94 88 GLY A C 1
ATOM 670 O O . GLY A 1 88 ? 31.298 -8.846 -40.132 1.00 81.94 88 GLY A O 1
ATOM 671 N N . LYS A 1 89 ? 31.817 -8.652 -37.958 1.00 80.88 89 LYS A N 1
ATOM 672 C CA . LYS A 1 89 ? 30.861 -9.659 -37.480 1.00 80.88 89 LYS A CA 1
ATOM 673 C C . LYS A 1 89 ? 29.517 -8.998 -37.168 1.00 80.88 89 LYS A C 1
ATOM 675 O O . LYS A 1 89 ? 29.474 -7.964 -36.500 1.00 80.88 89 LYS A O 1
ATOM 680 N N . ARG A 1 90 ? 28.427 -9.574 -37.681 1.00 83.44 90 ARG A N 1
ATOM 681 C CA . ARG A 1 90 ? 27.051 -9.153 -37.369 1.00 83.44 90 ARG A CA 1
ATOM 682 C C . ARG A 1 90 ? 26.653 -9.710 -36.002 1.00 83.44 90 ARG A C 1
ATOM 684 O O . ARG A 1 90 ? 26.935 -10.871 -35.719 1.00 83.44 90 ARG A O 1
ATOM 691 N N . LEU A 1 91 ? 26.023 -8.880 -35.182 1.00 81.50 91 LEU A N 1
ATOM 692 C CA . LEU A 1 91 ? 25.483 -9.235 -33.880 1.00 81.50 91 LEU A CA 1
ATOM 693 C C . LEU A 1 91 ? 24.022 -8.792 -33.823 1.00 81.50 91 LEU A C 1
ATOM 695 O O . LEU A 1 91 ? 23.721 -7.607 -33.970 1.00 81.50 91 LEU A O 1
ATOM 699 N N . ASP A 1 92 ? 23.124 -9.751 -33.624 1.00 79.19 92 ASP A N 1
ATOM 700 C CA . ASP A 1 92 ? 21.685 -9.517 -33.685 1.00 79.19 92 ASP A CA 1
ATOM 7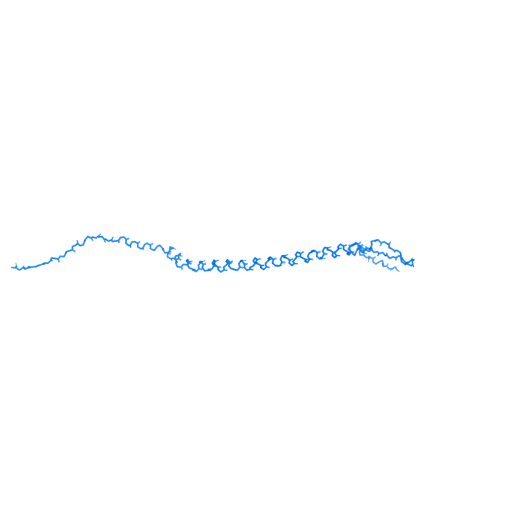01 C C . ASP A 1 92 ? 21.124 -9.424 -32.269 1.00 79.19 92 ASP A C 1
ATOM 703 O O . ASP A 1 92 ? 21.124 -10.395 -31.511 1.00 79.19 92 ASP A O 1
ATOM 707 N N . PHE A 1 93 ? 20.646 -8.236 -31.906 1.00 73.50 93 PHE A N 1
ATOM 708 C CA .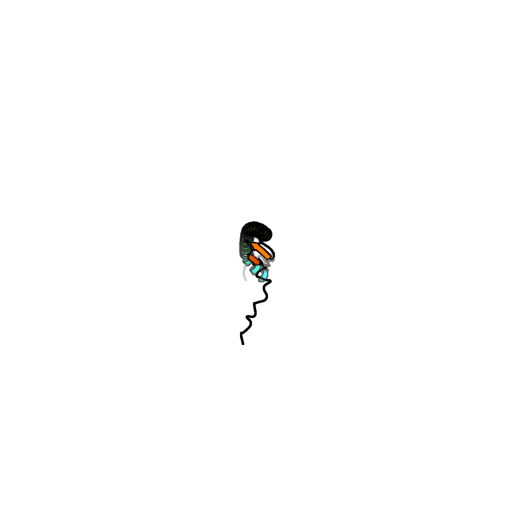 PHE A 1 93 ? 20.054 -7.976 -30.601 1.00 73.50 93 PHE A CA 1
ATOM 709 C C . PHE A 1 93 ? 18.530 -7.966 -30.712 1.00 73.50 93 PHE A C 1
ATOM 711 O O . PHE A 1 93 ? 17.894 -6.912 -30.812 1.00 73.50 93 PHE A O 1
ATOM 718 N N . THR A 1 94 ? 17.936 -9.160 -30.715 1.00 69.94 94 THR A N 1
ATOM 719 C CA . THR A 1 94 ? 16.482 -9.331 -30.615 1.00 69.94 94 THR A CA 1
ATOM 720 C C . THR A 1 94 ? 16.021 -9.231 -29.159 1.00 69.94 94 THR A C 1
ATOM 722 O O . THR A 1 94 ? 16.773 -9.466 -28.205 1.00 69.94 94 THR A O 1
ATOM 725 N N . THR A 1 95 ? 14.768 -8.831 -28.950 1.00 67.56 95 THR A N 1
ATOM 726 C CA . THR A 1 95 ? 14.155 -8.900 -27.620 1.00 67.56 95 THR A CA 1
ATOM 727 C C . THR A 1 95 ? 13.935 -10.379 -27.267 1.00 67.56 95 THR A C 1
ATOM 729 O O . THR A 1 95 ? 13.326 -11.069 -28.074 1.00 67.56 95 THR A O 1
ATOM 732 N N . PRO A 1 96 ? 14.384 -10.904 -26.103 1.00 65.62 96 PRO A N 1
ATOM 733 C CA . PRO A 1 96 ? 14.239 -12.313 -25.734 1.00 65.62 96 PRO A CA 1
ATOM 734 C C . PRO A 1 96 ? 12.814 -12.850 -25.841 1.00 65.62 96 PRO A C 1
ATOM 736 O O . PRO A 1 96 ? 12.634 -14.024 -26.128 1.00 65.62 96 PRO A O 1
ATOM 739 N N . HIS A 1 97 ? 11.813 -11.992 -25.641 1.00 63.00 97 HIS A N 1
ATOM 740 C CA . HIS A 1 97 ? 10.405 -12.371 -25.718 1.00 63.00 97 HIS A CA 1
ATOM 741 C C . HIS A 1 97 ? 9.879 -12.533 -27.160 1.00 63.00 97 HIS A C 1
ATOM 743 O O . HIS A 1 97 ? 8.814 -13.103 -27.361 1.00 63.00 97 HIS A O 1
ATOM 749 N N . ASP A 1 98 ? 10.628 -12.050 -28.150 1.00 56.47 98 ASP A N 1
ATOM 750 C CA . ASP A 1 98 ? 10.245 -11.978 -29.567 1.00 56.47 98 ASP A CA 1
ATOM 751 C C . ASP A 1 98 ? 10.920 -13.081 -30.401 1.00 56.47 98 ASP A C 1
ATOM 753 O O . ASP A 1 98 ? 10.901 -13.061 -31.629 1.00 56.47 98 ASP A O 1
ATOM 757 N N . ARG A 1 99 ? 11.597 -14.032 -29.740 1.00 56.25 99 ARG A N 1
ATOM 758 C CA . ARG A 1 99 ? 12.266 -15.148 -30.409 1.00 56.25 99 ARG A CA 1
ATOM 759 C C . ARG A 1 99 ? 11.258 -16.290 -30.586 1.00 56.25 99 ARG A C 1
ATOM 761 O O . ARG A 1 99 ? 10.978 -16.972 -29.600 1.00 56.25 99 ARG A O 1
ATOM 768 N N . PRO A 1 100 ? 10.740 -16.560 -31.799 1.00 60.09 100 PRO A N 1
ATOM 769 C CA . PRO A 1 100 ? 10.079 -17.832 -32.048 1.00 60.09 100 PRO A CA 1
ATOM 770 C C . PRO A 1 100 ? 11.104 -18.940 -31.782 1.00 60.09 100 PRO A C 1
ATOM 772 O O . PRO A 1 100 ? 12.251 -18.859 -32.234 1.00 60.09 100 PRO A O 1
ATOM 775 N N . GLY A 1 101 ? 10.721 -19.923 -30.964 1.00 59.94 101 GLY A N 1
ATOM 776 C CA . GLY A 1 101 ? 11.585 -21.041 -30.598 1.00 59.94 101 GLY A CA 1
ATOM 777 C C . GLY A 1 101 ? 12.184 -21.656 -31.856 1.00 59.94 101 GLY A C 1
ATOM 778 O O . GLY A 1 101 ? 11.461 -21.992 -32.788 1.00 59.94 101 GLY A O 1
ATOM 779 N N . THR A 1 102 ? 13.510 -21.752 -31.917 1.00 54.25 102 THR A N 1
ATOM 780 C CA . THR A 1 102 ? 14.195 -22.344 -33.064 1.00 54.25 102 THR A CA 1
ATOM 781 C C . THR A 1 102 ? 13.817 -23.821 -33.141 1.00 54.25 102 THR A C 1
ATOM 783 O O . THR A 1 102 ? 14.386 -24.644 -32.422 1.00 54.25 102 THR A O 1
ATOM 786 N N . THR A 1 103 ? 12.850 -24.161 -33.993 1.00 53.41 103 THR A N 1
ATOM 787 C CA . THR A 1 103 ? 12.629 -25.526 -34.469 1.00 53.41 103 THR A CA 1
ATOM 788 C C . THR A 1 103 ? 13.893 -25.954 -35.199 1.00 53.41 103 THR A C 1
ATOM 790 O O . THR A 1 103 ? 14.186 -25.508 -36.304 1.00 53.41 103 THR A O 1
ATOM 793 N N . ARG A 1 104 ? 14.693 -26.759 -34.504 1.00 53.22 104 ARG A N 1
ATOM 794 C CA . ARG A 1 104 ? 15.900 -27.412 -34.999 1.00 53.22 104 ARG A CA 1
ATOM 795 C C . ARG A 1 104 ? 15.501 -28.353 -36.136 1.00 53.22 104 ARG A C 1
ATOM 797 O O . ARG A 1 104 ? 14.881 -29.381 -35.878 1.00 53.22 104 ARG A O 1
ATOM 804 N N . GLU A 1 105 ? 15.830 -27.988 -37.372 1.00 54.66 105 GLU A N 1
ATOM 805 C CA . GLU A 1 105 ? 15.695 -28.874 -38.530 1.00 54.66 105 GLU A CA 1
ATOM 806 C C . GLU A 1 105 ? 16.486 -30.168 -38.289 1.00 54.66 105 GLU A C 1
ATOM 808 O O . GLU A 1 105 ? 17.636 -30.158 -37.835 1.00 54.66 105 GLU A O 1
ATOM 813 N N . ARG A 1 106 ? 15.815 -31.294 -38.532 1.00 51.66 106 ARG A N 1
ATOM 814 C CA . ARG A 1 106 ? 16.340 -32.653 -38.400 1.00 51.66 106 ARG A CA 1
ATOM 815 C C . ARG A 1 106 ? 17.077 -33.002 -39.698 1.00 51.66 106 ARG A C 1
ATOM 817 O O . ARG A 1 106 ? 16.442 -32.929 -40.747 1.00 51.66 106 ARG A O 1
ATOM 824 N N . PRO A 1 107 ? 18.367 -33.378 -39.665 1.00 59.47 107 PRO A N 1
ATOM 825 C CA . PRO A 1 107 ? 19.056 -33.789 -40.879 1.00 59.47 107 PRO A CA 1
ATOM 826 C C . PRO A 1 107 ? 18.549 -35.170 -41.320 1.00 59.47 107 PRO A C 1
ATOM 828 O O . PRO A 1 107 ? 18.235 -36.012 -40.472 1.00 59.47 107 PRO A O 1
ATOM 831 N N . SER A 1 108 ? 18.414 -35.333 -42.640 1.00 62.72 108 SER A N 1
ATOM 832 C CA . SER A 1 108 ? 18.037 -36.579 -43.328 1.00 62.72 108 SER A CA 1
ATOM 833 C C . SER A 1 108 ? 19.176 -37.589 -43.334 1.00 62.72 108 SER A C 1
ATOM 835 O O . SER A 1 108 ? 20.340 -37.140 -43.429 1.00 62.72 108 SER A O 1
#

Radius of gyration: 44.27 Å; Cα contacts (8 Å, |Δi|>4): 19; chains: 1; bounding box: 101×42×122 Å

pLDDT: mean 77.42, std 18.67, range [40.53, 98.38]

Organism: Brassica cretica (NCBI:txid69181)

Mean predicted aligned error: 17.81 Å

Secondary structure (DSSP, 8-state):
-----------------------HHHHHHHHHHHHHHHHHHHHHHHHHHHHHHHHHHHHHHHHHHHHHHHHHHHHHHHS--EEEEETTEEEEE--GGG------PPP-

Solvent-accessible surface area (backbone atoms only — not comparable to full-atom values): 6958 Å² total; per-residue (Å²): 134,90,78,92,82,80,90,76,87,82,67,82,84,75,70,71,82,76,71,77,75,71,46,68,69,60,50,54,46,62,70,41,46,64,59,55,50,52,52,51,52,52,50,52,53,53,49,57,53,48,51,58,54,48,54,53,50,50,52,52,50,54,52,50,50,53,50,51,50,52,50,49,51,52,49,62,69,70,50,71,78,47,76,46,76,58,96,88,43,79,46,76,38,72,60,82,90,73,59,76,76,80,80,76,81,78,85,130

Sequence (108 aa):
MSTDDADNMQTPLNGGSDTNLHTPAADVSAANTPANTATLEEFKKMFATYEKKSEEQNKLVNTLTKQVETLTARTRAIRPRGTTKVRGKRLDFTTPHDRPGTTRERPS

Nearest PDB structures (foldseek):
  6w4x-assembly1_D  TM=5.025E-01  e=7.219E+00  Escherichia coli K-12

Foldseek 3Di:
DDDDDDDDDPDDCPVPPPCPVPPVVVVVCVVCVVVVVVVVVVVVVVVVVVVVVVVVVVVVVVVVVVVCVVVVVVCVVPQDAAWDADPNDIDGRDDPVPDDPPPPDDDD

=== Feature glossary ===
Reading guide. The protein is described through the following features:

Foldseek 3Di. A 3Di character summarizes, for each residue, the relative orientation of the Cα frame of its nearest spatial neighbor. Because it encodes fold topology rather than chemistry, 3Di alignments detect remote structural similarity that sequence alignment misses.

Contact-map, Ramachandran, and PAE plots. Plot images: a contact map (which residues are close in 3D, as an N×N binary image), a Ramachandran scatter (backbone torsion angles, revealing secondary-structure composition at a glance), and — for AlphaFold structures — a PAE heatmap (pairwise prediction confidence).

Radius of gyration, Cα contacts, bounding box. Radius of gyration (Rg) is the root-mean-square distance of Cα atoms from their centroid — a single number for overall size and compactness. A globular domain of N residues has Rg ≈ 2.2·N^0.38 Å; an extended or disordered chain has a much larger Rg. The Cα contact count is the number of residue pairs whose Cα atoms are within 8 Å and are more than four positions apart in sequence — a standard proxy for tertiary packing density. The bounding box is the smallest axis-aligned box enclosing all Cα atoms.

Secondary structure (8-state, DSSP). Eight-state secondary structure (DSSP): H is the canonical α-helix, G the tighter 3₁₀-helix, I the wider π-helix; E/B are β-structure, T and S are turns and bends, and '-' is everything else. DSSP derives these from the pattern of main-chain N–H···O=C hydrogen bonds, not from the sequence.

B-factor. B-factor (Debye–Waller factor) reflects atomic displacement in the crystal lattice. It is an experimental observable (units Å²), not a prediction; low values mean the atom is pinned down, high values mean it moves or is heterogeneous across the crystal.

pLDDT. pLDDT is the predicted lDDT-Cα score: AlphaFold's confidence that the local environment of each residue (all inter-atomic distances within 15 Å) is correctly placed. It is a per-residue number between 0 and 100, with higher meaning more reliable.

Nearest PDB structures. Nearest PDB neighbors are the top structural matches found by Foldseek when searching this structure against the entire Protein Data Bank. Each hit reports a TM-score (0 to 1; >0.5 almost always implies the same fold) and an E-value. These are *structural* homologs — they may share no detectable sequence similarity.

Solvent-accessible surface area. Accessible surface area quantifies burial. A residue with SASA near zero is packed into the hydrophobic core; one with SASA >100 Å² sits on the surface. Computed here via the Shrake–Rupley numerical algorithm with a 1.4 Å probe.

Rendered structure images. Structure images are PyMOL renders from six orthogonal camera directions. Cartoon representation draws helices as coils and strands as arrows; sticks shows the backbone as bonds; surface shows the solvent-excluded envelope. Rainbow coloring maps sequence position to hue (blue→red, N→C); chain coloring assigns a distinct color per polypeptide.

Backbone torsions (φ/ψ). φ (phi) and ψ (psi) are the two rotatable backbone dihedrals per residue: φ is the C(i-1)–N–Cα–C torsion, ψ is the N–Cα–C–N(i+1) torsion, both in degrees on (−180°, 180°]. α-helical residues cluster near (−60°, −45°); β-strand residues near (−120°, +130°). A Ramachandran plot is simply a scatter of (φ, ψ) for every residue.

Predicted aligned error. Predicted Aligned Error (PAE) is an AlphaFold confidence matrix: entry (i, j) is the expected error in the position of residue j, in ångströms, when the prediction is superimposed on the true structure at residue i. Low PAE within a block of residues means that block is internally rigid and well-predicted; high PAE between two blocks means their relative placement is uncertain even if each block individually is confident.

mmCIF coordinates. Structure coordinates are given as an mmCIF _atom_site loop: one row per atom with element, residue name, chain id, sequence number, and x/y/z position in Å. Only the four main-chain atoms per residue are included here; side chains are omitted to keep the record compact.

InterPro / GO / CATH / organism. Database cross-references. InterPro integrates a dozen domain/family signature databases into unified entries with residue-range hits. GO terms attach function/process/location labels with evidence codes. CATH codes position the fold in a four-level structural taxonomy. Organism is the NCBI-taxonomy species name.

Secondary structure (3-state, P-SEA). SS3 is a coarse helix/strand/coil call (letters a/b/c) made by the P-SEA algorithm from inter-Cα distances and dihedrals. It is less detailed than DSSP but needs only Cα positions.

Sequence. Sequence gives the chain of amino acids in standard one-letter code (A=alanine, C=cysteine, …, Y=tyrosine), read N→C. It is the only feature that is directly encoded by the gene; all structural features are derived from the folded form of this sequence.